Protein AF-G8AE23-F1 (afdb_monomer)

Solvent-accessible surface area (backbone atoms only — not comparable to full-atom values): 8618 Å² total; per-residue (Å²): 70,43,39,56,54,55,50,47,40,27,76,75,74,39,72,82,66,46,68,51,72,77,77,64,81,68,66,65,28,53,32,35,24,20,50,72,86,39,63,43,44,29,46,71,34,71,66,77,84,66,79,92,57,87,82,53,74,47,35,46,51,85,46,60,66,75,48,78,41,28,54,58,56,66,65,62,54,52,48,44,57,71,71,56,89,63,94,81,80,94,78,76,55,93,85,72,61,79,83,89,72,54,71,75,65,57,54,72,44,67,92,56,76,77,66,45,80,40,55,42,64,27,44,68,34,66,68,28,56,79,34,52,94,78,41,75,41,83,85,90

Foldseek 3Di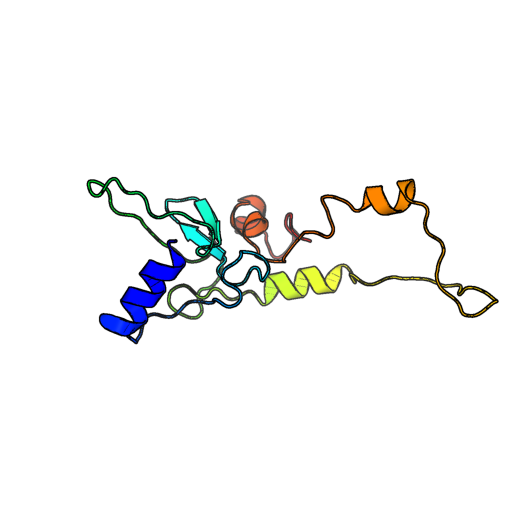:
DQVVVLVCCCPPPNVQADAFDDDLPQQQLRQFWQKQNATDRSSPDDDDPPPPDDIDTAALALFPAPDHNRGDCPLLVVLVVVVVPDDDDDDDDPVNDDDDDDPVRVCVCPVPVSDNSNCRQLSVDVCCSVCVVPDSGPND

pLDDT: mean 97.43, std 2.36, range [88.38, 98.88]

Sequence (140 aa):
MVLDAILKIKNEQDATLTFRRSCREGICGSCAMNIGGRNTLACLCRIDRDTSKDLKIYPLPHMFVVRDLVPDLTHFYKQYKSIQPYLQRETHPADGRENLQSVEDRAKLDGLYECILCACCSTSCPSYWWNQQQYLGPAV

Nearest PDB structures (foldseek):
  3vrb-assembly1_B  TM=9.762E-01  e=2.149E-18  Ascaris suum
  2fbw-assembly2_O  TM=9.694E-01  e=1.162E-18  Gallus gallus
  3abv-assembly1_B  TM=9.748E-01  e=2.021E-18  Sus scrofa
  8gs8-assembly1_B  TM=9.687E-01  e=2.369E-17  Homo sapiens
  8bqs-assembly1_CB  TM=9.801E-01  e=4.383E-17  Tetrahymena thermophila SB210

Structure (mmCIF, N/CA/C/O backbone):
data_AF-G8AE23-F1
#
_entry.id   AF-G8AE23-F1
#
loop_
_atom_site.group_PDB
_atom_site.id
_atom_site.type_symbol
_atom_site.label_atom_id
_atom_site.label_alt_id
_atom_site.label_comp_id
_atom_site.label_asym_id
_atom_site.label_entity_id
_atom_site.label_seq_id
_atom_site.pdbx_PDB_ins_code
_atom_site.Cartn_x
_atom_site.Cartn_y
_atom_site.Cartn_z
_atom_site.occupancy
_atom_site.B_iso_or_equiv
_atom_site.auth_seq_id
_atom_site.auth_comp_id
_atom_site.auth_asym_id
_atom_site.auth_atom_id
_atom_site.pdbx_PDB_model_num
ATOM 1 N N . MET A 1 1 ? 4.655 -1.424 18.024 1.00 97.69 1 MET A N 1
ATOM 2 C CA . MET A 1 1 ? 4.071 -0.827 16.802 1.00 97.69 1 MET A CA 1
ATOM 3 C C . MET A 1 1 ? 2.567 -1.020 16.834 1.00 97.69 1 MET A C 1
ATOM 5 O O . MET A 1 1 ? 2.101 -1.882 17.569 1.00 97.69 1 MET A O 1
ATOM 9 N N . VAL A 1 2 ? 1.795 -0.245 16.073 1.00 98.56 2 VAL A N 1
ATOM 10 C CA . VAL A 1 2 ? 0.326 -0.362 16.058 1.00 98.56 2 VAL A CA 1
ATOM 11 C C . VAL A 1 2 ? -0.109 -1.770 15.645 1.00 98.56 2 VAL A C 1
ATOM 13 O O . VAL A 1 2 ? -1.029 -2.315 16.244 1.00 98.56 2 VAL A O 1
ATOM 16 N N . LEU A 1 3 ? 0.615 -2.420 14.725 1.00 98.81 3 LEU A N 1
ATOM 17 C CA . LEU A 1 3 ? 0.372 -3.825 14.377 1.00 98.81 3 LEU A CA 1
ATOM 18 C C . LEU A 1 3 ? 0.426 -4.766 15.595 1.00 98.81 3 LEU A C 1
ATOM 20 O O . LEU A 1 3 ? -0.395 -5.674 15.684 1.00 98.81 3 LEU A O 1
ATOM 24 N N . ASP A 1 4 ? 1.350 -4.546 16.534 1.00 98.69 4 ASP A N 1
ATOM 25 C CA . ASP A 1 4 ? 1.480 -5.386 17.732 1.00 98.69 4 ASP A CA 1
ATOM 26 C C . ASP A 1 4 ? 0.268 -5.221 18.656 1.00 98.69 4 ASP A C 1
ATOM 28 O O . ASP A 1 4 ? -0.225 -6.202 19.206 1.00 98.69 4 ASP A O 1
ATOM 32 N N . ALA A 1 5 ? -0.262 -3.998 18.781 1.00 98.44 5 ALA A N 1
ATOM 33 C CA . ALA A 1 5 ? -1.485 -3.744 19.541 1.00 98.44 5 ALA A CA 1
ATOM 34 C C . ALA A 1 5 ? -2.708 -4.404 18.892 1.00 98.44 5 ALA A C 1
ATOM 36 O O . ALA A 1 5 ? -3.476 -5.068 19.584 1.00 98.44 5 ALA A O 1
ATOM 37 N N . ILE A 1 6 ? -2.863 -4.293 17.568 1.00 98.62 6 ILE A N 1
ATOM 38 C CA . ILE A 1 6 ? -3.963 -4.947 16.840 1.00 98.62 6 ILE A CA 1
ATOM 39 C C . ILE A 1 6 ? -3.870 -6.478 16.992 1.00 98.62 6 ILE A C 1
ATOM 41 O O . ILE A 1 6 ? -4.879 -7.141 17.234 1.00 98.62 6 ILE A O 1
ATOM 45 N N . LEU A 1 7 ? -2.663 -7.054 16.907 1.00 98.75 7 LEU A N 1
ATOM 46 C CA . LEU A 1 7 ? -2.439 -8.484 17.152 1.00 98.75 7 LEU A CA 1
ATOM 47 C C . LEU A 1 7 ? -2.781 -8.883 18.589 1.00 98.75 7 LEU A C 1
ATOM 49 O O . LEU A 1 7 ? -3.426 -9.909 18.786 1.00 98.75 7 LEU A O 1
ATOM 53 N N . LYS A 1 8 ? -2.390 -8.073 19.579 1.00 98.81 8 LYS A N 1
ATOM 54 C CA . LYS A 1 8 ? -2.732 -8.302 20.987 1.00 98.81 8 LYS A CA 1
ATOM 55 C C . LYS A 1 8 ? -4.247 -8.313 21.198 1.00 98.81 8 LYS A C 1
ATOM 57 O O . LYS A 1 8 ? -4.753 -9.237 21.822 1.00 98.81 8 LYS A O 1
ATOM 62 N N . ILE A 1 9 ? -4.972 -7.345 20.628 1.00 98.81 9 ILE A N 1
ATOM 63 C CA . ILE A 1 9 ? -6.443 -7.308 20.677 1.00 98.81 9 ILE A CA 1
ATOM 64 C C . ILE A 1 9 ? -7.017 -8.586 20.068 1.00 98.81 9 ILE A C 1
ATOM 66 O O . ILE A 1 9 ? -7.811 -9.260 20.717 1.00 98.81 9 ILE A O 1
ATOM 70 N N . LYS A 1 10 ? -6.572 -8.969 18.865 1.00 98.81 10 LYS A N 1
ATOM 71 C CA . LYS A 1 10 ? -7.081 -10.175 18.202 1.00 98.81 10 LYS A CA 1
ATOM 72 C C . LYS A 1 10 ? -6.839 -11.449 19.015 1.00 98.81 10 LYS A C 1
ATOM 74 O O . LYS A 1 10 ? -7.699 -12.321 19.060 1.00 98.81 10 LYS A O 1
ATOM 79 N N . ASN A 1 11 ? -5.659 -11.582 19.609 1.00 98.81 11 ASN A N 1
ATOM 80 C CA . ASN A 1 11 ? -5.260 -12.817 20.280 1.00 98.81 11 ASN A CA 1
ATOM 81 C C . ASN A 1 11 ? -5.830 -12.945 21.694 1.00 98.81 11 ASN A C 1
ATOM 83 O O . ASN A 1 11 ? -6.027 -14.062 22.159 1.00 98.81 11 ASN A O 1
ATOM 87 N N . GLU A 1 12 ? -6.052 -11.826 22.383 1.00 98.81 12 GLU A N 1
ATOM 88 C CA . GLU A 1 12 ? -6.337 -11.834 23.822 1.00 98.81 12 GLU A CA 1
ATOM 89 C C . GLU A 1 12 ? -7.697 -11.231 24.192 1.00 98.81 12 GLU A C 1
ATOM 91 O O . GLU A 1 12 ? -8.161 -11.457 25.305 1.00 98.81 12 GLU A O 1
ATOM 96 N N . GLN A 1 13 ? -8.333 -10.457 23.304 1.00 98.69 13 GLN A N 1
ATOM 97 C CA . GLN A 1 13 ? -9.560 -9.709 23.620 1.00 98.69 13 GLN A CA 1
ATOM 98 C C . GLN A 1 13 ? -10.715 -10.045 22.671 1.00 98.69 13 GLN A C 1
ATOM 100 O O . GLN A 1 13 ? -11.806 -10.363 23.132 1.00 98.69 13 GLN A O 1
ATOM 105 N N . ASP A 1 14 ? -10.486 -10.002 21.357 1.00 98.75 14 ASP A N 1
ATOM 106 C CA . ASP A 1 14 ? -11.517 -10.249 20.347 1.00 98.75 14 ASP A CA 1
ATOM 107 C C . ASP A 1 14 ? -10.950 -10.951 19.106 1.00 98.75 14 ASP A C 1
ATOM 109 O O . ASP A 1 14 ? -10.420 -10.333 18.177 1.00 98.75 14 ASP A O 1
ATOM 113 N N . ALA A 1 15 ? -11.136 -12.270 19.051 1.00 98.56 15 ALA A N 1
ATOM 114 C CA . ALA A 1 15 ? -10.687 -13.096 17.937 1.00 98.56 15 ALA A CA 1
ATOM 115 C C . ALA A 1 15 ? -11.394 -12.787 16.605 1.00 98.56 15 ALA A C 1
ATOM 117 O O . ALA A 1 15 ? -10.899 -13.203 15.549 1.00 98.56 15 ALA A O 1
ATOM 118 N N . THR A 1 16 ? -12.512 -12.054 16.614 1.00 98.75 16 THR A N 1
ATOM 119 C CA . THR A 1 16 ? -13.267 -11.708 15.404 1.00 98.75 16 THR A CA 1
ATOM 120 C C . THR A 1 16 ? -12.633 -10.565 14.607 1.00 98.75 16 THR A C 1
ATOM 122 O O . THR A 1 16 ? -12.869 -10.491 13.398 1.00 98.75 16 THR A O 1
ATOM 125 N N . LEU A 1 17 ? -11.762 -9.756 15.227 1.00 98.88 17 LEU A N 1
ATOM 126 C CA . LEU A 1 17 ? -11.070 -8.643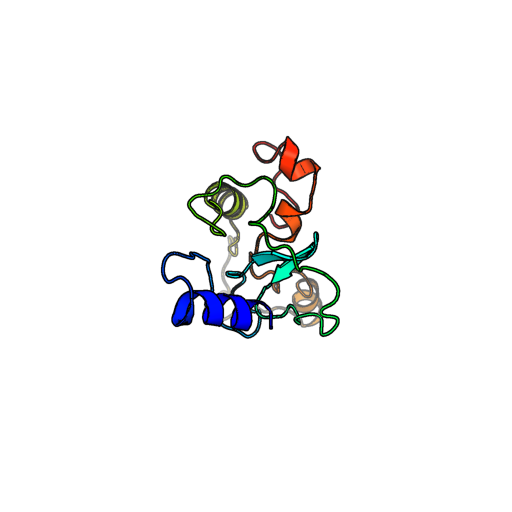 14.575 1.00 98.88 17 LEU A CA 1
ATOM 127 C C . LEU A 1 17 ? -10.23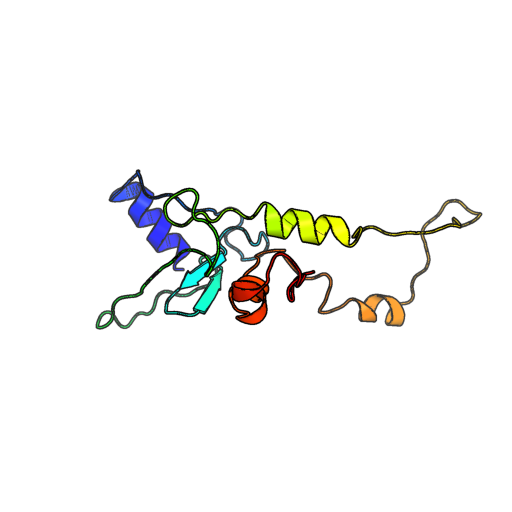2 -9.116 13.378 1.00 98.88 17 LEU A C 1
ATOM 129 O O . LEU A 1 17 ? -9.358 -9.983 13.502 1.00 98.88 17 LEU A O 1
ATOM 133 N N . THR A 1 18 ? -10.471 -8.523 12.209 1.00 98.88 18 THR A N 1
ATOM 134 C CA . THR A 1 18 ? -9.855 -8.923 10.938 1.00 98.88 18 THR A CA 1
ATOM 135 C C . THR A 1 18 ? -9.054 -7.786 10.298 1.00 98.88 18 THR A C 1
ATOM 137 O O . THR A 1 18 ? -9.501 -6.649 10.182 1.00 98.88 18 THR A O 1
ATOM 140 N N . PHE A 1 19 ? -7.829 -8.091 9.868 1.00 98.88 19 PHE A N 1
ATOM 141 C CA . PHE A 1 19 ? -6.910 -7.151 9.219 1.00 98.88 19 PHE A CA 1
ATOM 142 C C . PHE A 1 19 ? -5.856 -7.914 8.406 1.00 98.88 19 PHE A C 1
ATOM 144 O O . PHE A 1 19 ? -5.593 -9.094 8.657 1.00 98.88 19 PHE A O 1
ATOM 151 N N . ARG A 1 20 ? -5.219 -7.247 7.436 1.00 98.81 20 ARG A N 1
ATOM 152 C CA . ARG A 1 20 ? -4.119 -7.830 6.650 1.00 98.81 20 ARG A CA 1
ATOM 153 C C . ARG A 1 20 ? -2.759 -7.514 7.278 1.00 98.81 20 ARG A C 1
ATOM 155 O O . ARG A 1 20 ? -2.506 -6.403 7.733 1.00 98.81 20 ARG A O 1
ATOM 162 N N . ARG A 1 21 ? -1.864 -8.506 7.294 1.00 98.50 21 ARG A N 1
ATOM 163 C CA . ARG A 1 21 ? -0.470 -8.390 7.765 1.00 98.50 21 ARG A CA 1
ATOM 164 C C . ARG A 1 21 ? 0.391 -9.532 7.228 1.00 98.50 21 ARG A C 1
ATOM 166 O O . ARG A 1 21 ? -0.141 -10.619 6.995 1.00 98.50 21 ARG A O 1
ATOM 173 N N . SER A 1 22 ? 1.703 -9.316 7.129 1.00 98.69 22 SER A N 1
ATOM 174 C CA . SER A 1 22 ? 2.667 -10.393 6.856 1.00 98.69 22 SER A CA 1
ATOM 175 C C . SER A 1 22 ? 4.056 -10.110 7.454 1.00 98.69 22 SER A C 1
ATOM 177 O O . SER A 1 22 ? 4.310 -10.557 8.566 1.00 98.69 22 SER A O 1
ATOM 179 N N . CYS A 1 23 ? 4.900 -9.319 6.775 1.00 98.44 23 CYS A N 1
ATOM 180 C CA . CYS A 1 23 ? 6.346 -9.204 7.050 1.00 98.44 23 CYS A CA 1
ATOM 181 C C . CYS A 1 23 ? 6.718 -8.782 8.491 1.00 98.44 23 CYS A C 1
ATOM 183 O O . CYS A 1 23 ? 7.342 -9.563 9.202 1.00 98.44 23 CYS A O 1
ATOM 185 N N . ARG A 1 24 ? 6.191 -7.631 8.952 1.00 98.25 24 ARG A N 1
ATOM 186 C CA . ARG A 1 24 ? 6.510 -6.884 10.199 1.00 98.25 24 ARG A CA 1
ATOM 187 C C . ARG A 1 24 ? 7.629 -5.840 10.095 1.00 98.25 24 ARG A C 1
ATOM 189 O O . ARG A 1 24 ? 7.775 -5.048 11.016 1.00 98.25 24 ARG A O 1
ATOM 196 N N . GLU A 1 25 ? 8.303 -5.742 8.960 1.00 98.44 25 GLU A N 1
ATOM 197 C CA . GLU A 1 25 ? 9.389 -4.781 8.704 1.00 98.44 25 GLU A CA 1
ATOM 198 C C . GLU A 1 25 ? 9.063 -3.761 7.600 1.00 98.44 25 GLU A C 1
ATOM 200 O O . GLU A 1 25 ? 9.926 -3.018 7.149 1.00 98.44 25 GLU A O 1
ATOM 205 N N . GLY A 1 26 ? 7.800 -3.695 7.169 1.00 98.44 26 GLY A N 1
ATOM 206 C CA . GLY A 1 26 ? 7.316 -2.643 6.273 1.00 98.44 26 GLY A CA 1
ATOM 207 C C . GLY A 1 26 ? 7.551 -2.863 4.781 1.00 98.44 26 GLY A C 1
ATOM 208 O O . GLY A 1 26 ? 7.343 -1.931 4.016 1.00 98.44 26 GLY A O 1
ATOM 209 N N . ILE A 1 27 ? 7.909 -4.076 4.350 1.00 98.62 27 ILE A N 1
ATOM 210 C CA . ILE A 1 27 ? 8.243 -4.346 2.942 1.00 98.62 27 ILE A CA 1
ATOM 211 C C . ILE A 1 27 ? 7.091 -4.938 2.112 1.00 98.62 27 ILE A C 1
ATOM 213 O O . ILE A 1 27 ? 7.022 -4.735 0.910 1.00 98.62 27 ILE A O 1
ATOM 217 N N . CYS A 1 28 ? 6.137 -5.647 2.726 1.00 98.62 28 CYS A N 1
ATOM 218 C CA . CYS A 1 28 ? 5.076 -6.345 1.971 1.00 98.62 28 CYS A CA 1
ATOM 219 C C . CYS A 1 28 ? 3.860 -5.481 1.582 1.00 98.62 28 CYS A C 1
ATOM 221 O O . CYS A 1 28 ? 2.936 -5.977 0.945 1.00 98.62 28 CYS A O 1
ATOM 223 N N . GLY A 1 29 ? 3.754 -4.255 2.105 1.00 98.62 29 GLY A N 1
ATOM 224 C CA . GLY A 1 29 ? 2.609 -3.355 1.888 1.00 98.62 29 GLY A CA 1
ATOM 225 C C . GLY A 1 29 ? 1.262 -3.772 2.510 1.00 98.62 29 GLY A C 1
ATOM 226 O O . GLY A 1 29 ? 0.350 -2.957 2.583 1.00 98.62 29 GLY A O 1
ATOM 227 N N . SER A 1 30 ? 1.119 -4.998 3.027 1.00 98.75 30 SER A N 1
ATOM 228 C CA . SER A 1 30 ? -0.193 -5.575 3.380 1.00 98.75 30 SER A CA 1
ATOM 229 C C . SER A 1 30 ? -0.930 -4.903 4.545 1.00 98.75 30 SER A C 1
ATOM 231 O O . SER A 1 30 ? -2.151 -4.975 4.600 1.00 98.75 30 SER A O 1
ATOM 233 N N . CYS A 1 31 ? -0.216 -4.299 5.499 1.00 98.81 31 CYS A N 1
ATOM 234 C CA . CYS A 1 31 ? -0.806 -3.705 6.712 1.00 98.81 31 CYS A CA 1
ATOM 235 C C . CYS A 1 31 ? -1.098 -2.202 6.577 1.00 98.81 31 CYS A C 1
ATOM 237 O O . CYS A 1 31 ? -1.045 -1.459 7.560 1.00 98.81 31 CYS A O 1
ATOM 239 N N . ALA A 1 32 ? -1.347 -1.758 5.347 1.00 98.88 32 ALA A N 1
ATOM 240 C CA . ALA A 1 32 ? -1.756 -0.401 5.041 1.00 98.88 32 ALA A CA 1
ATOM 241 C C . ALA A 1 32 ? -3.163 -0.123 5.584 1.00 98.88 32 ALA A C 1
ATOM 243 O O . ALA A 1 32 ? -4.100 -0.879 5.327 1.00 98.88 32 ALA A O 1
ATOM 244 N N . MET A 1 33 ? -3.294 0.955 6.351 1.00 98.81 33 MET A N 1
ATOM 245 C CA . MET A 1 33 ? -4.554 1.418 6.938 1.00 98.81 33 MET A CA 1
ATOM 246 C C . MET A 1 33 ? -4.430 2.895 7.335 1.00 98.81 33 MET A C 1
ATOM 248 O O . MET A 1 33 ? -3.332 3.461 7.294 1.00 98.81 33 MET A O 1
ATOM 252 N N . ASN A 1 34 ? -5.537 3.535 7.710 1.00 98.81 34 ASN A N 1
ATOM 253 C CA . ASN A 1 34 ? -5.519 4.901 8.222 1.00 98.81 34 ASN A CA 1
ATOM 254 C C . ASN A 1 34 ? -5.391 4.880 9.751 1.00 98.81 34 ASN A C 1
ATOM 256 O O . ASN A 1 34 ? -6.231 4.310 10.443 1.00 98.81 34 ASN A O 1
ATOM 260 N N . ILE A 1 35 ? -4.326 5.479 10.278 1.00 98.69 35 ILE A N 1
ATOM 261 C CA . ILE A 1 35 ? -3.993 5.490 11.705 1.00 98.69 35 ILE A CA 1
ATOM 262 C C . ILE A 1 35 ? -3.829 6.944 12.132 1.00 98.69 35 ILE A C 1
ATOM 264 O O . ILE A 1 35 ? -2.982 7.658 11.594 1.00 98.69 35 ILE A O 1
ATOM 268 N N . GLY A 1 36 ? -4.661 7.404 13.066 1.00 97.19 36 GLY A N 1
ATOM 269 C CA . GLY A 1 36 ? -4.643 8.796 13.521 1.00 97.19 36 GLY A CA 1
ATOM 270 C C . GLY A 1 36 ? -4.898 9.808 12.396 1.00 97.19 36 GLY A C 1
ATOM 271 O O . GLY A 1 36 ? -4.326 10.892 12.406 1.00 97.19 36 GLY A O 1
ATOM 272 N N . GLY A 1 37 ? -5.702 9.443 11.391 1.00 97.75 37 GLY A N 1
ATOM 273 C CA . GLY A 1 37 ? -6.004 10.297 10.238 1.00 97.75 37 GLY A CA 1
ATOM 274 C C . GLY A 1 37 ? -5.012 10.178 9.077 1.00 97.75 37 GLY A C 1
ATOM 275 O O . GLY A 1 37 ? -5.274 10.726 8.007 1.00 97.75 37 GLY A O 1
ATOM 276 N N . ARG A 1 38 ? -3.910 9.428 9.221 1.00 98.38 38 ARG A N 1
ATOM 277 C CA . ARG A 1 38 ? -2.881 9.277 8.182 1.00 98.38 38 ARG A CA 1
ATOM 278 C C . ARG A 1 38 ? -2.792 7.844 7.663 1.00 98.38 38 ARG A C 1
ATOM 280 O O . ARG A 1 38 ? -2.686 6.900 8.440 1.00 98.38 38 ARG A O 1
ATOM 287 N N . ASN A 1 39 ? -2.730 7.685 6.342 1.00 98.88 39 ASN A N 1
ATOM 288 C CA . ASN A 1 39 ? -2.442 6.389 5.727 1.00 98.88 39 ASN A CA 1
ATOM 289 C C . ASN A 1 39 ? -0.981 6.007 5.974 1.00 98.88 39 ASN A C 1
ATOM 291 O O . ASN A 1 39 ? -0.064 6.763 5.641 1.00 98.88 39 ASN A O 1
ATOM 295 N N . THR A 1 40 ? -0.760 4.844 6.576 1.00 98.81 40 THR A N 1
ATOM 296 C CA . THR A 1 40 ? 0.577 4.343 6.905 1.00 98.81 40 THR A CA 1
ATOM 297 C C . THR A 1 40 ? 0.565 2.820 7.058 1.00 98.81 40 THR A C 1
ATOM 299 O O . THR A 1 40 ? -0.480 2.175 6.970 1.00 98.81 40 THR A O 1
ATOM 302 N N . LEU A 1 41 ? 1.738 2.231 7.282 1.00 98.88 41 LEU A N 1
ATOM 303 C CA . LEU A 1 41 ? 1.888 0.812 7.585 1.00 98.88 41 LEU A CA 1
ATOM 304 C C . LEU A 1 41 ? 1.813 0.598 9.097 1.00 98.88 41 L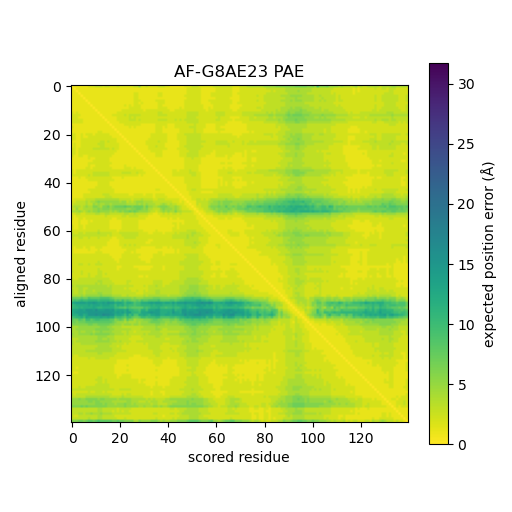EU A C 1
ATOM 306 O O . LEU A 1 41 ? 2.656 1.102 9.842 1.00 98.88 41 LEU A O 1
ATOM 310 N N . ALA A 1 42 ? 0.858 -0.208 9.561 1.00 98.88 42 ALA A N 1
ATOM 311 C CA . ALA A 1 42 ? 0.688 -0.480 10.991 1.00 98.88 42 ALA A CA 1
ATOM 312 C C . ALA A 1 42 ? 1.947 -1.072 11.653 1.00 98.88 42 ALA A C 1
ATOM 314 O O . ALA A 1 42 ? 2.202 -0.819 12.831 1.00 98.88 42 ALA A O 1
ATOM 315 N N . CYS A 1 43 ? 2.754 -1.835 10.904 1.00 98.75 43 CYS A N 1
ATOM 316 C CA . CYS A 1 43 ? 4.008 -2.414 11.401 1.00 98.75 43 CYS A CA 1
ATOM 317 C C . CYS A 1 43 ? 5.145 -1.402 11.594 1.00 98.75 43 CYS A C 1
ATOM 319 O O . CYS A 1 43 ? 6.072 -1.697 12.334 1.00 98.75 43 CYS A O 1
ATOM 321 N N . LEU A 1 44 ? 5.071 -0.217 10.983 1.00 98.50 44 LEU A N 1
ATOM 322 C CA . LEU A 1 44 ? 6.060 0.853 11.164 1.00 98.50 44 LEU A CA 1
ATOM 323 C C . LEU A 1 44 ? 5.507 2.040 11.964 1.00 98.50 44 LEU A C 1
ATOM 325 O O . LEU A 1 44 ? 6.253 2.937 12.356 1.00 98.50 44 LEU A O 1
ATOM 329 N N . CYS A 1 45 ? 4.200 2.060 12.223 1.00 98.50 45 CYS A N 1
ATOM 330 C CA . CYS A 1 45 ? 3.564 3.095 13.019 1.00 98.50 45 CYS A CA 1
ATOM 331 C C . CYS A 1 45 ? 3.806 2.834 14.511 1.00 98.50 45 CYS A C 1
ATOM 333 O O . CYS A 1 45 ? 3.380 1.813 15.061 1.00 98.50 45 CYS A O 1
ATOM 335 N N . ARG A 1 46 ? 4.510 3.752 15.180 1.00 97.88 46 ARG A N 1
ATOM 336 C CA . ARG A 1 46 ? 4.702 3.704 16.634 1.00 97.88 46 ARG A CA 1
ATOM 337 C C . ARG A 1 46 ? 3.394 4.065 17.334 1.00 97.88 46 ARG A C 1
ATOM 339 O O . ARG A 1 46 ? 2.685 4.961 16.896 1.00 97.88 46 ARG A O 1
ATOM 346 N N . ILE A 1 47 ? 3.103 3.358 18.420 1.00 97.44 47 ILE A N 1
ATOM 347 C CA . ILE A 1 47 ? 1.997 3.709 19.314 1.00 97.44 47 ILE A CA 1
ATOM 348 C C . ILE A 1 47 ? 2.431 4.951 20.094 1.00 97.44 47 ILE A C 1
ATOM 350 O O . ILE A 1 47 ? 3.568 4.990 20.580 1.00 97.44 47 ILE A O 1
ATOM 354 N N . ASP A 1 48 ? 1.553 5.948 20.182 1.00 94.50 48 ASP A N 1
ATOM 355 C CA . ASP A 1 48 ? 1.791 7.117 21.024 1.00 94.50 48 ASP A CA 1
ATOM 356 C C . ASP A 1 48 ? 1.834 6.693 22.501 1.00 94.50 48 ASP A C 1
ATOM 358 O O . ASP A 1 48 ? 1.049 5.856 22.944 1.00 94.50 48 ASP A O 1
ATOM 362 N N . ARG A 1 49 ? 2.793 7.233 23.254 1.00 94.31 49 ARG A N 1
ATOM 363 C CA . ARG A 1 49 ? 2.908 6.976 24.695 1.00 94.31 49 ARG A CA 1
ATOM 364 C C . ARG A 1 49 ? 2.008 7.896 25.512 1.00 94.31 49 ARG A C 1
ATOM 366 O O . ARG A 1 49 ? 1.789 7.610 26.684 1.00 94.31 49 ARG A O 1
ATOM 373 N N . ASP A 1 50 ? 1.521 8.983 24.918 1.00 94.69 50 ASP A N 1
ATOM 374 C CA . ASP A 1 50 ? 0.505 9.827 25.528 1.00 94.69 50 ASP A CA 1
ATOM 375 C C . ASP A 1 50 ? -0.841 9.090 25.542 1.00 94.69 50 ASP A C 1
ATOM 377 O O . ASP A 1 50 ? -1.526 8.971 24.529 1.00 94.69 50 ASP A O 1
ATOM 381 N N . THR A 1 51 ? -1.222 8.588 26.715 1.00 94.38 51 THR A N 1
ATOM 382 C CA . THR A 1 51 ? -2.480 7.861 26.915 1.00 94.38 51 THR A CA 1
ATOM 383 C C . THR A 1 51 ? -3.667 8.785 27.184 1.00 94.38 51 THR A C 1
ATOM 385 O O . THR A 1 51 ? -4.745 8.298 27.513 1.00 94.38 51 THR A O 1
ATOM 388 N N . SER A 1 52 ? -3.497 10.110 27.087 1.00 96.19 52 SER A N 1
ATOM 389 C CA . SER A 1 52 ? -4.605 11.064 27.234 1.00 96.19 52 SER A CA 1
ATOM 390 C C . SER A 1 52 ? -5.511 11.133 26.001 1.00 96.19 52 SER A C 1
ATOM 392 O O . SER A 1 52 ? -6.576 11.749 26.057 1.00 96.19 52 SER A O 1
ATOM 394 N N . LYS A 1 53 ? -5.097 10.520 24.882 1.00 93.25 53 LYS A N 1
ATOM 395 C CA . LYS A 1 53 ? -5.805 10.559 23.600 1.00 93.25 53 LYS A CA 1
ATOM 396 C C . LYS A 1 53 ? -6.012 9.167 23.029 1.00 93.25 53 LYS A C 1
ATOM 398 O O . LYS A 1 53 ? -5.108 8.334 23.023 1.00 93.25 53 LYS A O 1
ATOM 403 N N . ASP A 1 54 ? -7.179 8.975 22.430 1.00 96.06 54 ASP A N 1
ATOM 404 C CA . ASP A 1 54 ? -7.492 7.754 21.701 1.00 96.06 54 ASP A CA 1
ATOM 405 C C . ASP A 1 54 ? -6.830 7.744 20.318 1.00 96.06 54 ASP A C 1
ATOM 407 O O . ASP A 1 54 ? -6.913 8.712 19.552 1.00 96.06 54 ASP A O 1
ATOM 411 N N . LEU A 1 55 ? -6.241 6.604 19.948 1.00 96.81 55 LEU A N 1
ATOM 412 C CA . LEU A 1 55 ? -5.746 6.367 18.595 1.00 96.81 55 LEU A CA 1
ATOM 413 C C . LEU A 1 55 ? -6.839 5.725 17.735 1.00 96.81 55 LEU A C 1
ATOM 415 O O . LEU A 1 55 ? -7.175 4.554 17.900 1.00 96.81 55 LEU A O 1
ATOM 419 N N . LYS A 1 56 ? -7.364 6.480 16.768 1.00 98.19 56 LYS A N 1
ATOM 420 C CA . LYS A 1 56 ? -8.361 5.973 15.816 1.00 98.19 56 LYS A CA 1
ATOM 421 C C . LYS A 1 56 ? -7.693 5.212 14.672 1.00 98.19 56 LYS A C 1
ATOM 423 O O . LYS A 1 56 ? -6.723 5.701 14.089 1.00 98.19 56 LYS A O 1
ATOM 428 N N . ILE A 1 57 ? -8.242 4.048 14.335 1.00 98.69 57 ILE A N 1
ATOM 429 C CA . ILE A 1 57 ? -7.780 3.192 13.238 1.00 98.69 57 ILE A CA 1
ATOM 430 C C . ILE A 1 57 ? -8.965 2.919 12.312 1.00 98.69 57 ILE A C 1
ATOM 432 O O . ILE A 1 57 ? -10.010 2.455 12.763 1.00 98.69 57 ILE A O 1
ATOM 436 N N . TYR A 1 58 ? -8.790 3.194 11.024 1.00 98.81 58 TYR A N 1
ATOM 437 C CA . TYR A 1 58 ? -9.773 2.946 9.972 1.00 98.81 58 TYR A CA 1
ATOM 438 C C . TYR A 1 58 ? -9.138 2.136 8.831 1.00 98.81 58 TYR A C 1
ATOM 440 O O . TYR A 1 58 ? -7.911 2.147 8.679 1.00 98.81 58 TYR A O 1
ATOM 448 N N . PRO A 1 59 ? -9.936 1.461 7.985 1.00 98.81 59 PRO A N 1
ATOM 449 C CA . PRO A 1 59 ? -9.457 0.918 6.714 1.00 98.81 59 PRO A CA 1
ATOM 450 C C . PRO A 1 59 ? -8.853 2.014 5.825 1.00 98.81 59 PRO A C 1
ATOM 452 O O . PRO A 1 59 ? -8.969 3.209 6.110 1.00 98.81 59 PRO A O 1
ATOM 455 N N . LEU A 1 60 ? -8.227 1.619 4.715 1.00 98.75 60 LEU A N 1
ATOM 456 C CA . LEU A 1 60 ? -7.794 2.600 3.721 1.00 98.75 60 LEU A CA 1
ATOM 457 C C . LEU A 1 60 ? -8.999 3.419 3.207 1.00 98.75 60 LEU A C 1
ATOM 459 O O . LEU A 1 60 ? -10.028 2.819 2.879 1.00 98.75 60 LEU A O 1
ATOM 463 N N . PRO A 1 61 ? -8.899 4.762 3.138 1.00 98.56 61 PRO A N 1
ATOM 464 C CA . PRO A 1 61 ? -10.028 5.617 2.789 1.00 98.56 61 PRO A CA 1
ATOM 465 C C . PRO A 1 61 ? -10.595 5.346 1.396 1.00 98.56 61 PRO A C 1
ATOM 467 O O . PRO A 1 61 ? -9.856 5.043 0.461 1.00 98.56 61 PRO A O 1
ATOM 470 N N . HIS A 1 62 ? -11.911 5.537 1.270 1.00 97.44 62 HIS A N 1
ATOM 471 C CA . HIS A 1 62 ? -12.653 5.505 0.006 1.00 97.44 62 HIS A CA 1
ATOM 472 C C . HIS A 1 62 ? -12.551 4.185 -0.788 1.00 97.44 62 HIS A C 1
ATOM 474 O O . HIS A 1 62 ? -12.755 4.152 -2.002 1.00 97.44 62 HIS A O 1
ATOM 480 N N . MET A 1 63 ? -12.284 3.085 -0.081 1.00 97.31 63 MET A N 1
ATOM 481 C CA . MET A 1 63 ? -12.326 1.720 -0.603 1.00 97.31 63 MET A CA 1
ATOM 482 C C . MET A 1 63 ? -13.566 0.996 -0.071 1.00 97.31 63 MET A C 1
ATOM 484 O O . MET A 1 63 ? -13.978 1.223 1.069 1.00 97.31 63 MET A O 1
ATOM 488 N N . PHE A 1 64 ? -14.135 0.078 -0.854 1.00 98.06 64 PHE A N 1
ATOM 489 C CA . PHE A 1 64 ? -15.142 -0.845 -0.326 1.00 98.06 64 PHE A CA 1
ATOM 490 C C . PHE A 1 64 ? -14.503 -1.735 0.741 1.00 98.06 64 PHE A C 1
ATOM 492 O O . PHE A 1 64 ? -13.414 -2.272 0.538 1.00 98.06 64 PHE A O 1
ATOM 499 N N . VAL A 1 65 ? -15.159 -1.880 1.889 1.00 98.62 65 VAL A N 1
ATOM 500 C CA . VAL A 1 65 ? -14.651 -2.688 3.000 1.00 98.62 65 VAL A CA 1
ATOM 501 C C . VAL A 1 65 ? -15.244 -4.085 2.899 1.00 98.62 65 VAL A C 1
ATOM 503 O O . VAL A 1 65 ? -16.460 -4.242 2.909 1.00 98.62 65 VAL A O 1
ATOM 506 N N . VAL A 1 66 ? -14.382 -5.099 2.816 1.00 98.62 66 VAL A N 1
ATOM 507 C CA . VAL A 1 66 ? -14.800 -6.508 2.832 1.00 98.62 66 VAL A CA 1
ATOM 508 C C . VAL A 1 66 ? -15.213 -6.901 4.248 1.00 98.62 66 VAL A C 1
ATOM 510 O O . VAL A 1 66 ? -16.276 -7.479 4.450 1.00 98.62 66 VAL A O 1
ATOM 513 N N . ARG A 1 67 ? -14.359 -6.589 5.233 1.00 98.56 67 ARG A N 1
ATOM 514 C CA . ARG A 1 67 ? -14.602 -6.814 6.664 1.00 98.56 67 ARG A CA 1
ATOM 515 C C . ARG A 1 67 ? -13.602 -6.024 7.504 1.00 98.56 67 ARG A C 1
ATOM 517 O O . ARG A 1 67 ? -12.418 -6.034 7.179 1.00 98.56 67 ARG A O 1
ATOM 524 N N . ASP A 1 68 ? -14.045 -5.426 8.606 1.00 98.69 68 ASP A N 1
ATOM 525 C CA . ASP A 1 68 ? -13.197 -4.733 9.587 1.00 98.69 68 ASP A CA 1
ATOM 526 C C . ASP A 1 68 ? -12.175 -3.796 8.910 1.00 98.69 68 ASP A C 1
ATOM 528 O O . ASP A 1 68 ? -12.571 -2.852 8.236 1.00 98.69 68 ASP A O 1
ATOM 532 N N . LEU A 1 69 ? -10.868 -4.073 9.026 1.00 98.81 69 LEU A N 1
ATOM 533 C CA . LEU A 1 69 ? -9.773 -3.279 8.450 1.00 98.81 69 LEU A CA 1
ATOM 534 C C . LEU A 1 69 ? -9.296 -3.787 7.077 1.00 98.81 69 LEU A C 1
ATOM 536 O O . LEU A 1 69 ? -8.178 -3.492 6.650 1.00 98.81 69 LEU A O 1
ATOM 540 N N . VAL A 1 70 ? -10.107 -4.591 6.387 1.00 98.88 70 VAL A N 1
ATOM 541 C CA . VAL A 1 70 ? -9.764 -5.244 5.118 1.00 98.88 70 VAL A CA 1
ATOM 542 C C . VAL A 1 70 ? -10.521 -4.586 3.957 1.00 98.88 70 VAL A C 1
ATOM 544 O O . VAL A 1 70 ? -11.678 -4.934 3.715 1.00 98.88 70 VAL A O 1
ATOM 547 N N . PRO A 1 71 ? -9.887 -3.672 3.198 1.00 98.50 71 PRO A N 1
ATOM 548 C CA . PRO A 1 71 ? -10.488 -3.113 1.991 1.00 98.50 71 PRO A CA 1
ATOM 549 C C . PRO A 1 71 ? -10.439 -4.103 0.816 1.00 98.50 71 PRO A C 1
ATOM 551 O O . PRO A 1 71 ? -9.598 -5.009 0.773 1.00 98.50 71 PRO A O 1
ATOM 554 N N . ASP A 1 72 ? -11.302 -3.910 -0.171 1.00 98.56 72 ASP A N 1
ATOM 555 C CA . ASP A 1 72 ? -11.201 -4.543 -1.483 1.00 98.56 72 ASP A CA 1
ATOM 556 C C . ASP A 1 72 ? -10.190 -3.776 -2.351 1.00 98.56 72 ASP A C 1
ATOM 558 O O . ASP A 1 72 ? -10.381 -2.601 -2.650 1.00 98.56 72 ASP A O 1
ATOM 562 N N . LEU A 1 73 ? -9.099 -4.439 -2.749 1.00 98.38 73 LEU A N 1
ATOM 563 C CA . LEU A 1 73 ? -8.033 -3.869 -3.585 1.00 98.38 73 LEU A CA 1
ATOM 564 C C . LEU A 1 73 ? -8.098 -4.351 -5.046 1.00 98.38 73 LEU A C 1
ATOM 566 O O . LEU A 1 73 ? -7.161 -4.131 -5.812 1.00 98.38 73 LEU A O 1
ATOM 570 N N . THR A 1 74 ? -9.189 -5.001 -5.458 1.00 98.38 74 THR A N 1
ATOM 571 C CA . THR A 1 74 ? -9.332 -5.579 -6.804 1.00 98.38 74 THR A CA 1
ATOM 572 C C . THR A 1 74 ? -9.144 -4.532 -7.901 1.00 98.38 74 THR A C 1
ATOM 574 O O . THR A 1 74 ? -8.412 -4.767 -8.864 1.00 98.38 74 THR A O 1
ATOM 577 N N . HIS A 1 75 ? -9.754 -3.352 -7.746 1.00 97.94 75 HIS A N 1
ATOM 578 C CA . HIS A 1 75 ? -9.623 -2.263 -8.720 1.00 97.94 75 HIS A CA 1
ATOM 579 C C . HIS A 1 75 ? -8.192 -1.715 -8.799 1.00 97.94 75 HIS A C 1
ATOM 581 O O . HIS A 1 75 ? -7.655 -1.574 -9.895 1.00 97.94 75 HIS A O 1
ATOM 587 N N . PHE A 1 76 ? -7.542 -1.514 -7.649 1.00 98.44 76 PHE A N 1
ATOM 588 C CA . PHE A 1 76 ? -6.145 -1.078 -7.567 1.00 98.44 76 PHE A CA 1
ATOM 589 C C . PHE A 1 76 ? -5.210 -2.020 -8.347 1.00 98.44 76 PHE A C 1
ATOM 591 O O . PHE A 1 76 ? -4.431 -1.578 -9.191 1.00 98.44 76 PHE A O 1
ATOM 598 N N . TYR A 1 77 ? -5.344 -3.337 -8.151 1.00 98.50 77 TYR A N 1
ATOM 599 C CA . TYR A 1 77 ? -4.540 -4.317 -8.890 1.00 98.50 77 TYR A CA 1
ATOM 600 C C . TYR A 1 77 ? -4.911 -4.410 -10.374 1.00 98.50 77 TYR A C 1
ATOM 602 O O . TYR A 1 77 ? -4.037 -4.641 -11.212 1.00 98.50 77 TYR A O 1
ATOM 610 N N . LYS A 1 78 ? -6.184 -4.200 -10.730 1.00 98.44 78 LYS A N 1
ATOM 611 C CA . LYS A 1 78 ? -6.614 -4.133 -12.134 1.00 98.44 78 LYS A CA 1
ATOM 612 C C . LYS A 1 78 ? -5.959 -2.956 -12.861 1.00 98.44 78 LYS A C 1
ATOM 614 O O . LYS A 1 78 ? -5.506 -3.131 -13.990 1.00 98.44 78 LYS A O 1
ATOM 619 N N . GLN A 1 79 ? -5.877 -1.790 -12.220 1.00 98.50 79 GLN A N 1
ATOM 620 C CA . GLN A 1 79 ? -5.186 -0.623 -12.772 1.00 98.50 79 GLN A CA 1
ATOM 621 C C . GLN A 1 79 ? -3.686 -0.878 -12.916 1.00 98.50 79 GLN A C 1
ATOM 623 O O . GLN A 1 79 ? -3.148 -0.666 -13.998 1.00 98.50 79 GLN A O 1
ATOM 628 N N . TYR A 1 80 ? -3.031 -1.442 -11.899 1.00 98.62 80 TYR A N 1
ATOM 629 C CA . TYR A 1 80 ? -1.614 -1.804 -12.000 1.00 98.62 80 TYR A CA 1
ATOM 630 C C . TYR A 1 80 ? -1.337 -2.790 -13.147 1.00 98.62 80 TYR A C 1
ATOM 632 O O . TYR A 1 80 ? -0.382 -2.636 -13.899 1.00 98.62 80 TYR A O 1
ATOM 640 N N . LYS A 1 81 ? -2.215 -3.775 -13.365 1.00 98.50 81 LYS A N 1
ATOM 641 C CA . LYS A 1 81 ? -2.094 -4.682 -14.517 1.00 98.50 81 LYS A CA 1
ATOM 642 C C . LYS A 1 81 ? -2.222 -3.951 -15.862 1.00 98.50 81 LYS A C 1
ATOM 644 O O . LYS A 1 81 ? -1.624 -4.388 -16.843 1.00 98.50 81 LYS A O 1
ATOM 649 N N . SER A 1 82 ? -2.997 -2.866 -15.927 1.00 98.25 82 SER A N 1
ATOM 650 C CA . SER A 1 82 ? -3.272 -2.149 -17.179 1.00 98.25 82 SER A CA 1
ATOM 651 C C . SER A 1 82 ? -2.055 -1.430 -17.766 1.00 98.25 82 SER A C 1
ATOM 653 O O . SER A 1 82 ? -1.975 -1.309 -18.984 1.00 98.25 82 SER A O 1
ATOM 655 N N . ILE A 1 83 ? -1.081 -1.043 -16.932 1.00 97.94 83 ILE A N 1
ATOM 656 C CA . ILE A 1 83 ? 0.165 -0.399 -17.383 1.00 97.94 83 ILE A CA 1
ATOM 657 C C . ILE A 1 83 ? 1.221 -1.396 -17.881 1.00 97.94 83 ILE A C 1
ATOM 659 O O . ILE A 1 83 ? 2.327 -0.990 -18.214 1.00 97.94 83 ILE A O 1
ATOM 663 N N . GLN A 1 84 ? 0.894 -2.696 -17.931 1.00 98.38 84 GLN A N 1
ATOM 664 C CA . GLN A 1 84 ? 1.787 -3.764 -18.396 1.00 98.38 84 GLN A CA 1
ATOM 665 C C . GLN A 1 84 ? 3.183 -3.705 -17.736 1.00 98.38 84 GLN A C 1
ATOM 667 O O . GLN A 1 84 ? 4.181 -3.530 -18.438 1.00 98.38 84 GLN A O 1
ATOM 672 N N . PRO A 1 85 ? 3.274 -3.843 -16.395 1.00 97.75 85 PRO A N 1
ATOM 673 C CA . PRO A 1 85 ? 4.484 -3.548 -15.623 1.00 97.75 85 PRO A CA 1
ATOM 674 C C . PRO A 1 85 ? 5.523 -4.681 -15.712 1.00 97.75 85 PRO A C 1
ATOM 676 O O . PRO A 1 85 ? 5.873 -5.324 -14.725 1.00 97.75 85 PRO A O 1
ATOM 679 N N . TYR A 1 86 ? 5.993 -4.956 -16.923 1.00 97.19 86 TYR A N 1
ATOM 680 C CA . TYR A 1 86 ? 7.036 -5.921 -17.246 1.00 97.19 86 TYR A CA 1
ATOM 681 C C . TYR A 1 86 ? 7.930 -5.358 -18.355 1.00 97.19 86 TYR A C 1
ATOM 683 O O . TYR A 1 86 ? 7.546 -4.442 -19.081 1.00 97.19 86 TYR A O 1
ATOM 691 N N . LEU A 1 87 ? 9.141 -5.898 -18.490 1.00 95.88 87 LEU A N 1
ATOM 692 C CA . LEU A 1 87 ? 10.082 -5.448 -19.513 1.00 95.88 87 LEU A CA 1
ATOM 693 C C . LEU A 1 87 ? 9.557 -5.793 -20.915 1.00 95.88 87 LEU A C 1
ATOM 695 O O . LEU A 1 87 ? 9.346 -6.964 -21.226 1.00 95.88 87 LEU A O 1
ATOM 699 N N . GLN A 1 88 ? 9.387 -4.780 -21.763 1.00 95.06 88 GLN A N 1
ATOM 700 C CA . GLN A 1 88 ? 8.979 -4.933 -23.162 1.00 95.06 88 GLN A CA 1
ATOM 701 C C . GLN A 1 88 ? 10.178 -4.696 -24.078 1.00 95.06 88 GLN A C 1
ATOM 703 O O . GLN A 1 88 ? 10.921 -3.730 -23.896 1.00 95.06 88 GLN A O 1
ATOM 708 N N . ARG A 1 89 ? 10.405 -5.605 -25.030 1.00 90.12 89 ARG A N 1
ATOM 709 C CA . ARG A 1 89 ? 11.592 -5.596 -25.890 1.00 90.12 89 ARG A CA 1
ATOM 710 C C . ARG A 1 89 ? 11.346 -6.390 -27.165 1.00 90.12 89 ARG A C 1
ATOM 712 O O . ARG A 1 89 ? 10.744 -7.456 -27.119 1.00 90.12 89 ARG A O 1
ATOM 719 N N . GLU A 1 90 ? 11.872 -5.878 -28.271 1.00 92.56 90 GLU A N 1
ATOM 720 C CA . GLU A 1 90 ? 11.799 -6.528 -29.585 1.00 92.56 90 GLU A CA 1
ATOM 721 C C . GLU A 1 90 ? 13.067 -7.332 -29.919 1.00 92.56 90 GLU A C 1
ATOM 723 O O . GLU A 1 90 ? 13.015 -8.273 -30.705 1.00 92.56 90 GLU A O 1
ATOM 728 N N . THR A 1 91 ? 14.215 -6.986 -29.321 1.00 89.56 91 THR A N 1
ATOM 729 C CA . THR A 1 91 ? 15.532 -7.545 -29.676 1.00 89.56 91 THR A CA 1
ATOM 730 C C . THR A 1 91 ? 16.311 -8.055 -28.465 1.00 89.56 91 THR A C 1
ATOM 732 O O . THR A 1 91 ? 16.410 -7.383 -27.437 1.00 89.56 91 THR A O 1
ATOM 735 N N . HIS A 1 92 ? 16.919 -9.234 -28.589 1.00 88.81 92 HIS A N 1
ATOM 736 C CA . HIS A 1 92 ? 17.706 -9.874 -27.530 1.00 88.81 92 HIS A CA 1
ATOM 737 C C . HIS A 1 92 ? 19.214 -9.799 -27.821 1.00 88.81 92 HIS A C 1
ATOM 739 O O . HIS A 1 92 ? 19.590 -9.742 -28.995 1.00 88.81 92 HIS A O 1
ATOM 745 N N . PRO A 1 93 ? 20.080 -9.804 -26.787 1.00 90.00 93 PRO A N 1
ATOM 746 C CA . PRO A 1 93 ? 21.525 -9.898 -26.977 1.00 90.00 93 PRO A CA 1
ATOM 747 C C . PRO A 1 93 ? 21.889 -11.096 -27.861 1.00 90.00 93 PRO A C 1
ATOM 749 O O . PRO A 1 93 ? 21.416 -12.209 -27.631 1.00 90.00 93 PRO A O 1
ATOM 752 N N . ALA A 1 94 ? 22.715 -10.864 -28.885 1.00 88.38 94 ALA A N 1
ATOM 753 C CA . ALA A 1 94 ? 23.078 -11.889 -29.869 1.00 88.38 94 ALA A CA 1
ATOM 754 C C . ALA A 1 94 ? 23.848 -13.069 -29.250 1.00 88.38 94 ALA A C 1
ATOM 756 O O . ALA A 1 94 ? 23.834 -14.172 -29.788 1.00 88.38 94 ALA A O 1
ATOM 757 N N . ASP A 1 95 ? 24.504 -12.837 -28.114 1.00 92.69 95 ASP A N 1
ATOM 758 C CA . ASP A 1 95 ? 25.230 -13.833 -27.328 1.00 92.69 95 ASP A CA 1
ATOM 759 C C . ASP A 1 95 ? 24.345 -14.580 -26.309 1.00 92.69 95 ASP A C 1
ATOM 761 O O . ASP A 1 95 ? 24.836 -15.464 -25.606 1.00 92.69 95 ASP A O 1
ATOM 765 N N . GLY A 1 96 ? 23.052 -14.243 -26.222 1.00 90.06 96 GLY A N 1
ATOM 766 C CA . GLY A 1 96 ? 22.090 -14.859 -25.307 1.00 90.06 96 GLY A CA 1
ATOM 767 C C . GLY A 1 96 ? 22.298 -14.515 -23.828 1.00 90.06 96 GLY A C 1
ATOM 768 O O . GLY A 1 96 ? 21.739 -15.202 -22.971 1.00 90.06 96 GLY A O 1
ATOM 769 N N . ARG A 1 97 ? 23.107 -13.495 -23.515 1.00 91.88 97 ARG A N 1
ATOM 770 C CA . ARG A 1 97 ? 23.446 -13.093 -22.141 1.00 91.88 97 ARG A CA 1
ATOM 771 C C . ARG A 1 97 ? 22.532 -11.985 -21.603 1.00 91.88 97 ARG A C 1
ATOM 773 O O . ARG A 1 97 ? 21.424 -11.768 -22.097 1.00 91.88 97 ARG A O 1
ATOM 780 N N . GLU A 1 98 ? 22.967 -11.322 -20.532 1.00 92.56 98 GLU A N 1
ATOM 781 C CA . GLU A 1 98 ? 22.270 -10.202 -19.913 1.00 92.56 98 GLU A CA 1
ATOM 782 C C . GLU A 1 98 ? 22.161 -8.969 -20.820 1.00 92.56 98 GLU A C 1
ATOM 784 O O . GLU A 1 98 ? 22.928 -8.754 -21.757 1.0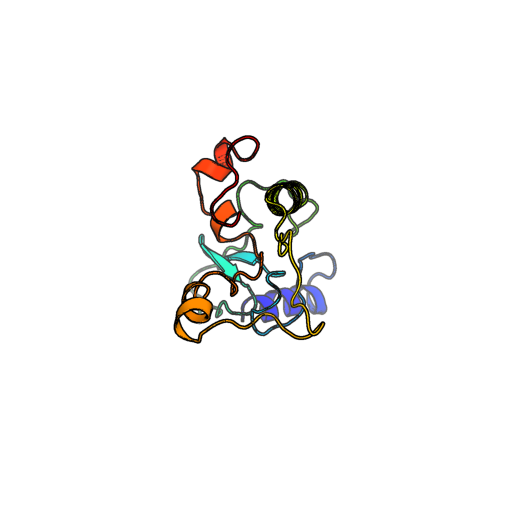0 92.56 98 GLU A O 1
ATOM 789 N N . ASN A 1 99 ? 21.205 -8.100 -20.492 1.00 92.31 99 ASN A N 1
ATOM 790 C CA . ASN A 1 99 ? 21.157 -6.762 -21.062 1.00 92.31 99 ASN A CA 1
ATOM 791 C C . ASN A 1 99 ? 22.077 -5.854 -20.254 1.00 92.31 99 ASN A C 1
ATOM 793 O O . ASN A 1 99 ? 21.842 -5.646 -19.063 1.00 92.31 99 ASN A O 1
ATOM 797 N N . LEU A 1 100 ? 23.095 -5.295 -20.904 1.00 93.44 100 LEU A N 1
ATOM 798 C CA . LEU A 1 100 ? 23.983 -4.336 -20.262 1.00 93.44 100 LEU A CA 1
ATOM 799 C C . LEU A 1 100 ? 23.220 -3.040 -19.958 1.00 93.44 100 LEU A C 1
ATOM 801 O O . LEU A 1 100 ? 22.576 -2.464 -20.835 1.00 93.44 100 LEU A O 1
ATOM 805 N N . GLN A 1 101 ? 23.311 -2.590 -18.710 1.00 95.69 101 GLN A N 1
ATOM 806 C CA . GLN A 1 101 ? 22.777 -1.321 -18.225 1.00 95.69 101 GLN A CA 1
ATOM 807 C C . GLN A 1 101 ? 23.891 -0.614 -17.447 1.00 95.69 101 GLN A C 1
ATOM 809 O O . GLN A 1 101 ? 24.534 -1.239 -16.603 1.00 95.69 101 GLN A O 1
ATOM 814 N N . SER A 1 102 ? 24.141 0.668 -17.731 1.00 98.25 102 SER A N 1
ATOM 815 C CA . SER A 1 102 ? 25.116 1.443 -16.958 1.00 98.25 102 SER A CA 1
ATOM 816 C C . SER A 1 102 ? 24.586 1.762 -15.558 1.00 98.25 102 SER A C 1
ATOM 818 O O . SER A 1 102 ? 23.379 1.718 -15.302 1.00 98.25 102 SER A O 1
ATOM 820 N N . VAL A 1 103 ? 25.487 2.120 -14.642 1.00 98.50 103 VAL A N 1
ATOM 821 C CA . VAL A 1 103 ? 25.104 2.538 -13.286 1.00 98.50 103 VAL A CA 1
ATOM 822 C C . VAL A 1 103 ? 24.212 3.780 -13.343 1.00 98.50 103 VAL A C 1
ATOM 824 O O . VAL A 1 103 ? 23.211 3.849 -12.634 1.00 98.50 103 VAL A O 1
ATOM 827 N N . GLU A 1 104 ? 24.517 4.722 -14.237 1.00 98.56 104 GLU A N 1
ATOM 828 C CA . GLU A 1 104 ? 23.747 5.952 -14.432 1.00 98.56 104 GLU A CA 1
ATOM 829 C C . GLU A 1 104 ? 22.328 5.663 -14.937 1.00 98.56 104 GLU A C 1
ATOM 831 O O . GLU A 1 104 ? 21.373 6.295 -14.489 1.00 98.56 104 GLU A O 1
ATOM 836 N N . ASP A 1 105 ? 22.163 4.688 -15.838 1.00 98.19 105 ASP A N 1
ATOM 837 C CA . ASP A 1 105 ? 20.843 4.287 -16.327 1.00 98.19 105 ASP A CA 1
ATOM 838 C C . ASP A 1 105 ? 20.051 3.508 -15.278 1.00 98.19 105 ASP A C 1
ATOM 840 O O . ASP A 1 105 ? 18.841 3.708 -15.157 1.00 98.19 105 ASP A O 1
ATOM 844 N N . ARG A 1 106 ? 20.708 2.652 -14.486 1.00 97.75 106 ARG A N 1
ATOM 845 C CA . ARG A 1 106 ? 20.055 1.946 -13.376 1.00 97.75 106 ARG A CA 1
ATOM 846 C C . ARG A 1 106 ? 19.573 2.919 -12.301 1.00 97.75 106 ARG A C 1
ATOM 848 O O . ARG A 1 106 ? 18.472 2.726 -11.782 1.00 97.75 106 ARG A O 1
ATOM 855 N N . ALA A 1 107 ? 20.353 3.953 -11.989 1.00 98.38 107 ALA A N 1
ATOM 856 C CA . ALA A 1 107 ? 20.021 4.951 -10.971 1.00 98.38 107 ALA A CA 1
ATOM 857 C C . ALA A 1 107 ? 18.745 5.749 -11.298 1.00 98.38 107 ALA A C 1
ATOM 859 O O . ALA A 1 107 ? 18.064 6.220 -10.394 1.00 98.38 107 ALA A O 1
ATOM 860 N N . LYS A 1 108 ? 18.346 5.839 -12.577 1.00 98.50 108 LYS A N 1
ATOM 861 C CA . LYS A 1 108 ? 17.070 6.467 -12.983 1.00 98.50 108 LYS A CA 1
ATOM 862 C C . LYS A 1 108 ? 15.834 5.778 -12.397 1.00 98.50 108 LYS A C 1
ATOM 864 O O . LYS A 1 108 ? 14.756 6.362 -12.419 1.00 98.50 108 LYS A O 1
ATOM 869 N N . LEU A 1 109 ? 15.969 4.535 -11.929 1.00 98.50 109 LEU A N 1
ATOM 870 C CA . LEU A 1 109 ? 14.876 3.772 -11.327 1.00 98.50 109 LEU A CA 1
ATOM 871 C C . LEU A 1 109 ? 14.771 3.975 -9.810 1.00 98.50 109 LEU A C 1
ATOM 873 O O . LEU A 1 109 ? 13.757 3.584 -9.233 1.00 98.50 109 LEU A O 1
ATOM 877 N N . ASP A 1 110 ? 15.786 4.556 -9.167 1.00 98.50 110 ASP A N 1
ATOM 878 C CA . ASP A 1 110 ? 15.790 4.765 -7.719 1.00 98.50 110 ASP A CA 1
ATOM 879 C C . ASP A 1 110 ? 14.684 5.753 -7.311 1.00 98.50 110 ASP A C 1
ATOM 881 O O . ASP A 1 110 ? 14.459 6.781 -7.952 1.00 98.50 110 ASP A O 1
ATOM 885 N N . GLY A 1 111 ? 13.952 5.412 -6.251 1.00 98.19 111 GLY A N 1
ATOM 886 C CA . GLY A 1 111 ? 12.719 6.079 -5.832 1.00 98.19 111 GLY A CA 1
ATOM 887 C C . GLY A 1 111 ? 11.444 5.590 -6.536 1.00 98.19 111 GLY A C 1
ATOM 888 O O . GLY A 1 111 ? 10.352 5.993 -6.128 1.00 98.19 111 GLY A O 1
ATOM 889 N N . LEU A 1 112 ? 11.551 4.737 -7.564 1.00 98.00 112 LEU A N 1
ATOM 890 C CA . LEU A 1 112 ? 10.413 4.178 -8.304 1.00 98.00 112 LEU A CA 1
ATOM 891 C C . LEU A 1 112 ? 10.183 2.694 -7.981 1.00 98.00 112 LEU A C 1
ATOM 893 O O . LEU A 1 112 ? 9.060 2.297 -7.657 1.00 98.00 112 LEU A O 1
ATOM 897 N N . TYR A 1 113 ? 11.226 1.859 -8.067 1.00 98.12 113 TYR A N 1
ATOM 898 C CA . TYR A 1 113 ? 11.089 0.400 -7.913 1.00 98.12 113 TYR A CA 1
ATOM 899 C C . TYR A 1 113 ? 10.836 -0.037 -6.462 1.00 98.12 113 TYR A C 1
ATOM 901 O O . TYR A 1 113 ? 10.422 -1.168 -6.216 1.00 98.12 113 TYR A O 1
ATOM 909 N N . GLU A 1 114 ? 11.059 0.853 -5.498 1.00 98.62 114 GLU A N 1
ATOM 910 C CA . GLU A 1 114 ? 10.833 0.638 -4.070 1.00 98.62 114 GLU A CA 1
ATOM 911 C C . GLU A 1 114 ? 9.339 0.652 -3.702 1.00 98.62 114 GLU A C 1
ATOM 913 O O . GLU A 1 114 ? 8.979 0.388 -2.553 1.00 98.62 114 GLU A O 1
ATOM 918 N N . CYS A 1 115 ? 8.446 0.951 -4.655 1.00 98.69 115 CYS A N 1
ATOM 919 C CA . CYS A 1 115 ? 7.005 0.865 -4.448 1.00 98.69 115 CYS A CA 1
ATOM 920 C C . CYS A 1 115 ? 6.583 -0.559 -4.045 1.00 98.69 115 CYS A C 1
ATOM 922 O O . CYS A 1 115 ? 6.649 -1.506 -4.821 1.00 98.69 115 CYS A O 1
ATOM 924 N N . ILE A 1 116 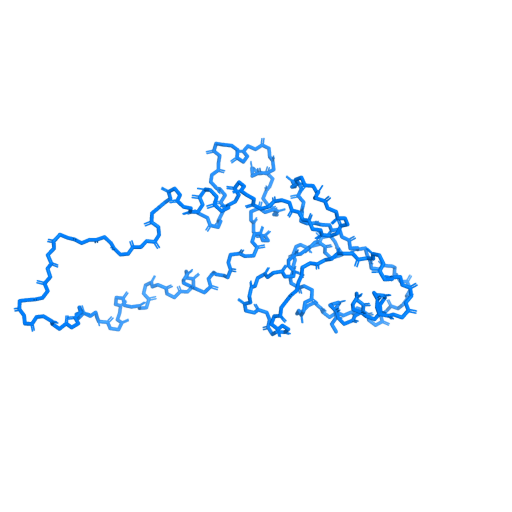? 6.050 -0.691 -2.830 1.00 98.75 116 ILE A N 1
ATOM 925 C CA . ILE A 1 116 ? 5.570 -1.964 -2.264 1.00 98.75 116 ILE A CA 1
ATOM 926 C C . ILE A 1 116 ? 4.074 -2.225 -2.513 1.00 98.75 116 ILE A C 1
ATOM 928 O O . ILE A 1 116 ? 3.468 -3.060 -1.841 1.00 98.75 116 ILE A O 1
ATOM 932 N N . LEU A 1 117 ? 3.443 -1.451 -3.404 1.00 98.69 117 LEU A N 1
ATOM 933 C CA . LEU A 1 117 ? 2.024 -1.574 -3.770 1.00 98.69 117 LEU A CA 1
ATOM 934 C C . LEU A 1 117 ? 1.051 -1.588 -2.569 1.00 98.69 117 LEU A C 1
ATOM 936 O O . LEU A 1 117 ? 0.064 -2.322 -2.548 1.00 98.69 117 LEU A O 1
ATOM 940 N N . CYS A 1 118 ? 1.301 -0.748 -1.559 1.00 98.75 118 CYS A N 1
ATOM 941 C CA . CYS A 1 118 ? 0.479 -0.679 -0.341 1.00 98.75 118 CYS A CA 1
ATOM 942 C C . CYS A 1 118 ? -0.817 0.141 -0.482 1.00 98.75 118 CYS A C 1
ATOM 944 O O . CYS A 1 118 ? -1.619 0.179 0.446 1.00 98.75 118 CYS A O 1
ATOM 946 N N . ALA A 1 119 ? -1.002 0.843 -1.605 1.00 98.75 119 ALA A N 1
ATOM 947 C CA . ALA A 1 119 ? -2.128 1.739 -1.894 1.00 98.75 119 ALA A CA 1
ATOM 948 C C . ALA A 1 119 ? -2.313 2.952 -0.948 1.00 98.75 119 ALA A C 1
ATOM 950 O O . ALA A 1 119 ? -3.271 3.711 -1.122 1.00 98.75 119 ALA A O 1
ATOM 951 N N . CYS A 1 120 ? -1.409 3.210 0.010 1.00 98.81 120 CYS A N 1
ATOM 952 C CA . CYS A 1 120 ? -1.504 4.374 0.907 1.00 98.81 120 CYS A CA 1
ATOM 953 C C . CYS A 1 120 ? -1.576 5.705 0.145 1.00 98.81 120 CYS A C 1
ATOM 955 O O . CYS A 1 120 ? -2.375 6.564 0.515 1.00 98.81 120 CYS A O 1
ATOM 957 N N . CYS A 1 121 ? -0.765 5.869 -0.909 1.00 98.69 121 CYS A N 1
ATOM 958 C CA . CYS A 1 121 ? -0.735 7.084 -1.723 1.00 98.69 121 CYS A CA 1
ATOM 959 C C . CYS A 1 121 ? -2.062 7.291 -2.470 1.00 98.69 121 CYS A C 1
ATOM 961 O O . CYS A 1 121 ? -2.682 8.342 -2.312 1.00 98.69 121 CYS A O 1
ATOM 963 N N . SER A 1 122 ? -2.561 6.285 -3.196 1.00 98.56 122 SER A N 1
ATOM 964 C CA . SER A 1 122 ? -3.833 6.390 -3.928 1.00 98.56 122 SER A CA 1
ATOM 965 C C . SER A 1 122 ? -5.007 6.665 -3.001 1.00 98.56 122 SER A C 1
ATOM 967 O O . SER A 1 122 ? -5.790 7.575 -3.238 1.00 98.56 122 SER A O 1
ATOM 969 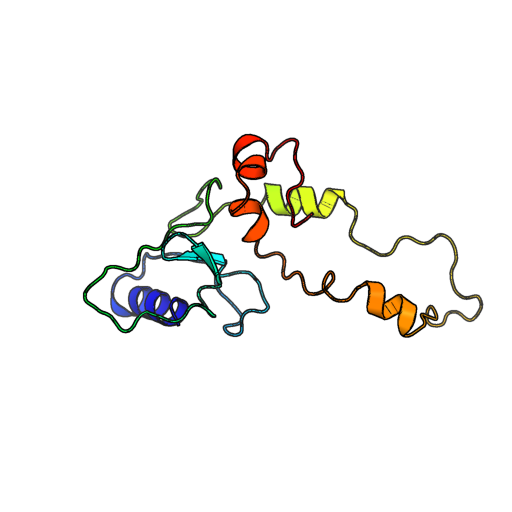N N . THR A 1 123 ? -5.071 5.972 -1.870 1.00 98.25 123 THR A N 1
ATOM 970 C CA . THR A 1 123 ? -6.151 6.153 -0.890 1.00 98.25 123 THR A CA 1
ATOM 971 C C . THR A 1 123 ? -5.950 7.372 0.013 1.00 98.25 123 THR A C 1
ATOM 973 O O . THR A 1 123 ? -6.775 7.627 0.884 1.00 98.25 123 THR A O 1
ATOM 976 N N . SER A 1 124 ? -4.883 8.152 -0.182 1.00 98.56 124 SER A N 1
ATOM 977 C CA . SER A 1 124 ? -4.729 9.497 0.394 1.00 98.56 124 SER A CA 1
ATOM 978 C C . SER A 1 124 ? -5.105 10.607 -0.588 1.00 98.56 124 SER A C 1
ATOM 980 O O . SER A 1 124 ? -5.188 11.764 -0.189 1.00 98.56 124 SER A O 1
ATOM 982 N N . CYS A 1 125 ? -5.311 10.269 -1.865 1.00 98.56 125 CYS A N 1
ATOM 983 C CA . CYS A 1 125 ? -5.538 11.222 -2.939 1.00 98.56 125 CYS A CA 1
ATOM 984 C C . CYS A 1 125 ? -7.042 11.462 -3.145 1.00 98.56 125 CYS A C 1
ATOM 986 O O . CYS A 1 125 ? -7.732 10.561 -3.629 1.00 98.56 125 CYS A O 1
ATOM 988 N N . PRO A 1 126 ? -7.560 12.680 -2.897 1.00 98.31 126 PRO A N 1
ATOM 989 C CA . PRO A 1 126 ? -8.972 12.974 -3.126 1.00 98.31 126 PRO A CA 1
ATOM 990 C C . PRO A 1 126 ? -9.402 12.778 -4.583 1.00 98.31 126 PRO A C 1
ATOM 992 O O . PRO A 1 126 ? -10.503 12.310 -4.832 1.00 98.31 126 PRO A O 1
ATOM 995 N N . SER A 1 127 ? -8.536 13.059 -5.564 1.00 98.44 127 SER A N 1
ATOM 996 C CA . SER A 1 127 ? -8.862 12.796 -6.976 1.00 98.44 127 SER A CA 1
ATOM 997 C C . SER A 1 127 ? -9.158 11.311 -7.227 1.00 98.44 127 SER A C 1
ATO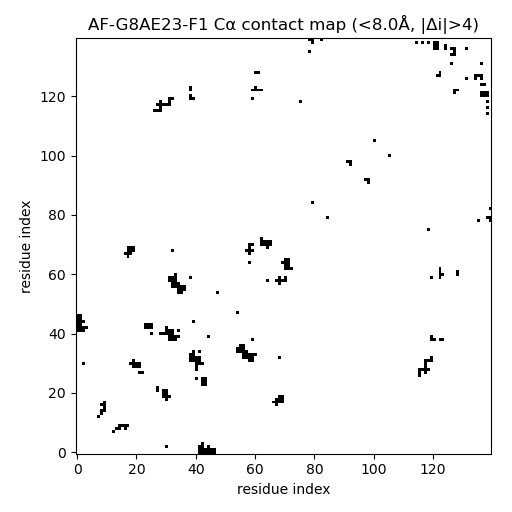M 999 O O . SER A 1 127 ? -10.101 10.971 -7.941 1.00 98.44 127 SER A O 1
ATOM 1001 N N . TYR A 1 128 ? -8.397 10.419 -6.583 1.00 98.50 128 TYR A N 1
ATOM 1002 C CA . TYR A 1 128 ? -8.631 8.979 -6.661 1.00 98.50 128 TYR A CA 1
ATOM 1003 C C . TYR A 1 128 ? -9.909 8.573 -5.927 1.00 98.50 128 TYR A C 1
ATOM 1005 O O . TYR A 1 128 ? -10.659 7.753 -6.440 1.00 98.50 128 TYR A O 1
ATOM 1013 N N . TRP A 1 129 ? -10.212 9.192 -4.784 1.00 98.19 129 TRP A N 1
ATOM 1014 C CA . TRP A 1 129 ? -11.485 8.978 -4.089 1.00 98.19 129 TRP A CA 1
ATOM 1015 C C . TRP A 1 129 ? -12.670 9.242 -5.018 1.00 98.19 129 TRP A C 1
ATOM 1017 O O . TRP A 1 129 ? -13.522 8.380 -5.211 1.00 98.19 129 TRP A O 1
ATOM 1027 N N . TRP A 1 130 ? -12.678 10.402 -5.671 1.00 97.94 130 TRP A N 1
ATOM 1028 C CA . TRP A 1 130 ? -13.804 10.805 -6.505 1.00 97.94 130 TRP A CA 1
ATOM 1029 C C . TRP A 1 130 ? -13.890 10.047 -7.832 1.00 97.94 130 TRP A C 1
ATOM 1031 O O . TRP A 1 130 ? -14.994 9.773 -8.290 1.00 97.94 130 TRP A O 1
ATOM 1041 N N . ASN A 1 131 ? -12.752 9.711 -8.452 1.00 97.25 131 ASN A N 1
ATOM 1042 C CA . ASN A 1 131 ? -12.713 9.277 -9.853 1.00 97.25 131 ASN A CA 1
ATOM 1043 C C . ASN A 1 131 ? -11.798 8.071 -10.119 1.00 97.25 131 ASN A C 1
ATOM 1045 O O . ASN A 1 131 ? -11.229 7.968 -11.208 1.00 97.25 131 ASN A O 1
ATOM 1049 N N . GLN A 1 132 ? -11.651 7.134 -9.176 1.00 95.06 132 GLN A N 1
ATOM 1050 C CA . GLN A 1 132 ? -10.782 5.955 -9.348 1.00 95.06 132 GLN A CA 1
ATOM 1051 C C . GLN A 1 132 ? -11.052 5.147 -10.628 1.00 95.06 132 GLN A C 1
ATOM 1053 O O . GLN A 1 132 ? -10.155 4.477 -11.119 1.00 95.06 132 GLN A O 1
ATOM 1058 N N . GLN A 1 133 ? -12.253 5.187 -11.210 1.00 94.38 133 GLN A N 1
ATOM 1059 C CA . GLN A 1 133 ? -12.567 4.468 -12.451 1.00 94.38 133 GLN A CA 1
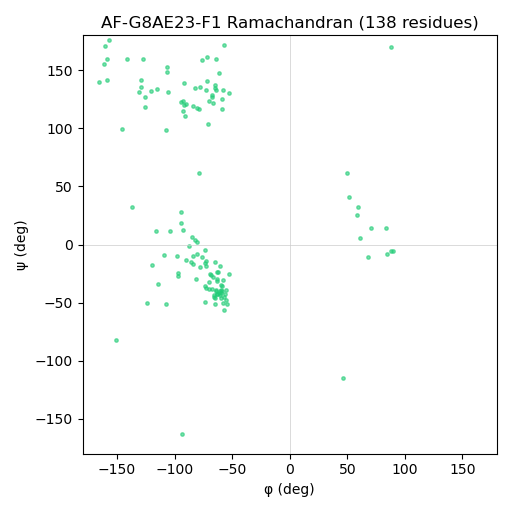ATOM 1060 C C . GLN A 1 133 ? -11.859 5.053 -13.683 1.00 94.38 133 GLN A C 1
ATOM 1062 O O . GLN A 1 133 ? -11.657 4.331 -14.656 1.00 94.38 133 GLN A O 1
ATOM 1067 N N . GLN A 1 134 ? -11.502 6.339 -13.647 1.00 95.75 134 GLN A N 1
ATOM 1068 C CA . GLN A 1 134 ? -10.884 7.066 -14.763 1.00 95.75 134 GLN A CA 1
ATOM 1069 C C . GLN A 1 134 ? -9.452 7.504 -14.446 1.00 95.75 134 GLN A C 1
ATOM 1071 O O . GLN A 1 134 ? -8.598 7.523 -15.327 1.00 95.75 134 GLN A O 1
ATOM 1076 N N . TYR A 1 135 ? -9.178 7.840 -13.186 1.00 98.00 135 TYR A N 1
ATOM 1077 C CA . TYR A 1 135 ? -7.858 8.234 -12.723 1.00 98.00 135 TYR A CA 1
ATOM 1078 C C . TYR A 1 135 ? -7.094 7.019 -12.181 1.00 98.00 135 TYR A C 1
ATOM 1080 O O . TYR A 1 135 ? -7.560 6.339 -11.265 1.00 98.00 135 TYR A O 1
ATOM 1088 N N . LEU A 1 136 ? -5.907 6.757 -12.739 1.00 98.19 136 LEU A N 1
ATOM 1089 C CA . LEU A 1 136 ? -5.047 5.627 -12.349 1.00 98.19 136 LEU A CA 1
ATOM 1090 C C . LEU A 1 136 ? -4.563 5.711 -10.895 1.00 98.19 136 LEU A C 1
ATOM 1092 O O . LEU A 1 136 ? -4.404 4.689 -10.230 1.00 98.19 136 LEU A O 1
ATOM 1096 N N . GLY A 1 137 ? -4.415 6.928 -10.373 1.00 98.06 137 GLY A N 1
ATOM 1097 C CA . GLY A 1 137 ? -3.854 7.163 -9.051 1.00 98.06 137 GLY A CA 1
ATOM 1098 C C . GLY A 1 137 ? -2.327 7.287 -9.074 1.00 98.06 137 GLY A C 1
ATOM 1099 O O . GLY A 1 137 ? -1.697 7.034 -10.084 1.00 98.06 137 GLY A O 1
ATOM 1100 N N . PRO A 1 138 ? -1.711 7.703 -7.962 1.00 98.31 138 PRO A N 1
ATOM 1101 C CA . PRO A 1 138 ? -0.269 7.940 -7.872 1.00 98.31 138 PRO A CA 1
ATOM 1102 C C . PRO A 1 138 ? 0.598 6.671 -7.833 1.00 98.31 138 PRO A C 1
ATOM 1104 O O . PRO A 1 138 ? 1.810 6.772 -7.968 1.00 98.31 138 PRO A O 1
ATOM 1107 N N . ALA A 1 139 ? 0.021 5.498 -7.557 1.00 98.00 139 ALA A N 1
ATOM 1108 C CA . ALA A 1 139 ? 0.779 4.244 -7.486 1.00 98.00 139 ALA A CA 1
ATOM 1109 C C . ALA A 1 139 ? 0.964 3.551 -8.845 1.00 98.00 139 ALA A C 1
ATOM 1111 O O . ALA A 1 139 ? 1.739 2.599 -8.926 1.00 98.00 139 ALA A O 1
ATOM 1112 N N . VAL A 1 140 ? 0.184 3.963 -9.846 1.00 91.62 140 VAL A N 1
ATOM 1113 C CA . VAL A 1 140 ? 0.073 3.356 -11.177 1.00 91.62 140 VAL A CA 1
ATOM 1114 C C . VAL A 1 140 ? 0.406 4.425 -12.199 1.00 91.62 140 VAL A C 1
ATOM 1116 O O . VAL A 1 140 ? 1.277 4.152 -13.046 1.00 91.62 140 VAL A O 1
#

Radius of gyration: 19.09 Å; Cα contacts (8 Å, |Δi|>4): 169; chains: 1; bounding box: 40×28×57 Å

Secondary structure (DSSP, 8-state):
-HHHHHHHHHHHT-TT-------SSS-S-TTEEEETTEEEETTTPPPPS-TTS---EEPSTTS-EEETTEE--HHHHHHHHHT--S---S---TTS-PPP--HHHHHTTTTTTT-----TTGGG-HHHHHHTTT---TT-

Mean predicted aligned error: 2.98 Å

Organism: Millerozyma farinosa (NCBI:txid4920)

InterPro domains:
  IPR001041 2Fe-2S ferredoxin-type iron-sulfur binding domain [PS51085] (1-63)
  IPR004489 Succinate dehydrogenase/fumarate reductase iron-sulphur protein [TIGR00384] (1-139)
  IPR006058 2Fe-2S ferredoxin, iron-sulphur binding site [PS00197] (23-31)
  IPR009051 Alpha-helical ferredoxin [G3DSA:1.10.1060.10] (73-140)
  IPR012675 Beta-grasp domain superfamily [G3DSA:3.10.20.30] (1-72)
  IPR017896 4Fe-4S ferredoxin-type, iron-sulphur binding domain [PS51379] (105-135)
  IPR017900 4Fe-4S ferredoxin, iron-sulphur binding, conserved site [PS00198] (115-126)
  IPR025192 Succinate dehydogenase/fumarate reductase N-terminal [PF13085] (1-77)
  IPR036010 2Fe-2S ferredoxin-like superfamily [SSF54292] (1-72)
  IPR050573 Succinate Dehydrogenase/Fumarate Reductase Iron-Sulfur [PTHR11921] (1-140)